Protein AF-A0A8X6S8B1-F1 (afdb_monomer_lite)

Radius of gyration: 22.07 Å; chains: 1; bounding box: 40×34×63 Å

pLDDT: mean 81.55, std 12.55, range [39.06, 93.69]

Structure (mmCIF, N/CA/C/O backbone):
data_AF-A0A8X6S8B1-F1
#
_entry.id   AF-A0A8X6S8B1-F1
#
loop_
_atom_site.group_PDB
_atom_site.id
_atom_site.type_symbol
_atom_site.label_atom_id
_atom_site.label_alt_id
_atom_site.label_comp_id
_atom_site.label_asym_id
_atom_site.label_entity_id
_atom_site.label_seq_id
_atom_site.pdbx_PDB_ins_code
_atom_site.Cartn_x
_atom_site.Cartn_y
_atom_site.Cartn_z
_atom_site.occupancy
_atom_site.B_iso_or_equiv
_atom_site.auth_seq_id
_atom_site.auth_comp_id
_atom_site.auth_asym_id
_atom_site.auth_atom_id
_atom_site.pdbx_PDB_model_num
ATOM 1 N N . MET A 1 1 ? 9.067 -12.374 22.451 1.00 44.38 1 MET A N 1
ATOM 2 C CA . MET A 1 1 ? 8.205 -11.312 22.999 1.00 44.38 1 MET A CA 1
ATOM 3 C C . MET A 1 1 ? 6.957 -11.983 23.537 1.00 44.38 1 MET A C 1
ATOM 5 O O . MET A 1 1 ? 6.448 -12.839 22.816 1.00 44.38 1 MET A O 1
ATOM 9 N N . PRO A 1 2 ? 6.521 -11.718 24.779 1.00 42.47 2 PRO A N 1
ATOM 10 C CA . PRO A 1 2 ? 5.206 -12.170 25.216 1.00 42.47 2 PRO A CA 1
ATOM 11 C C . PRO A 1 2 ? 4.172 -11.525 24.290 1.00 42.47 2 PRO A C 1
ATOM 13 O O . PRO A 1 2 ? 4.312 -10.356 23.935 1.00 42.47 2 PRO A O 1
ATOM 16 N N . ALA A 1 3 ? 3.204 -12.306 23.821 1.00 54.22 3 ALA A N 1
ATOM 17 C CA . ALA A 1 3 ? 2.052 -11.763 23.122 1.00 54.22 3 ALA A CA 1
ATOM 18 C C . ALA A 1 3 ? 1.154 -11.145 24.193 1.00 54.22 3 ALA A C 1
ATOM 20 O O . ALA A 1 3 ? 0.394 -11.854 24.848 1.00 54.22 3 ALA A O 1
ATOM 21 N N . ASP A 1 4 ? 1.327 -9.852 24.449 1.00 63.19 4 ASP A N 1
ATOM 22 C CA . ASP A 1 4 ? 0.362 -9.115 25.250 1.00 63.19 4 ASP A CA 1
ATOM 23 C C . ASP A 1 4 ? -0.921 -9.030 24.413 1.00 63.19 4 ASP A C 1
ATOM 25 O O . ASP A 1 4 ? -0.974 -8.371 23.374 1.00 63.19 4 ASP A O 1
ATOM 29 N N . ASP A 1 5 ? -1.940 -9.789 24.817 1.00 70.38 5 ASP A N 1
ATOM 30 C CA . ASP A 1 5 ? -3.256 -9.760 24.188 1.00 70.38 5 ASP A CA 1
ATOM 31 C C . ASP A 1 5 ? -3.928 -8.423 24.526 1.00 70.38 5 ASP A C 1
ATOM 33 O O . ASP A 1 5 ? -4.534 -8.240 25.585 1.00 70.38 5 ASP A O 1
ATOM 37 N N . TYR A 1 6 ? -3.808 -7.455 23.620 1.00 68.38 6 TYR A N 1
ATOM 38 C CA . TYR A 1 6 ? -4.514 -6.183 23.725 1.00 68.38 6 TYR A CA 1
ATOM 39 C C . TYR A 1 6 ? -5.949 -6.329 23.209 1.00 68.38 6 TYR A C 1
ATOM 41 O O . TYR A 1 6 ? -6.182 -6.719 22.066 1.00 68.38 6 TYR A O 1
ATOM 49 N N . ALA A 1 7 ? -6.925 -5.949 24.036 1.00 77.75 7 ALA A N 1
ATOM 50 C CA . ALA A 1 7 ? -8.326 -5.842 23.643 1.00 77.75 7 ALA A CA 1
ATOM 51 C C . ALA A 1 7 ? -8.756 -4.370 23.617 1.00 77.75 7 ALA A C 1
ATOM 53 O O . ALA A 1 7 ? -8.661 -3.668 24.625 1.00 77.75 7 ALA A O 1
ATOM 54 N N . VAL A 1 8 ? -9.270 -3.906 22.475 1.00 77.69 8 VAL A N 1
ATOM 55 C CA . VAL A 1 8 ? -9.903 -2.584 22.367 1.00 77.69 8 VAL A CA 1
ATOM 56 C C . VAL A 1 8 ? -11.409 -2.742 22.540 1.00 77.69 8 VAL A C 1
ATOM 58 O O . VAL A 1 8 ? -12.048 -3.495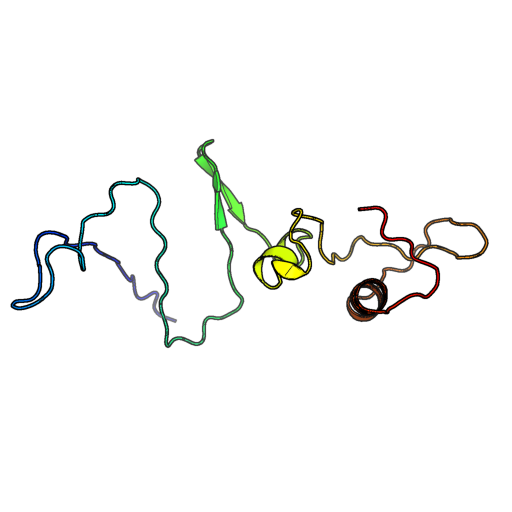 21.810 1.00 77.69 8 VAL A O 1
ATOM 61 N N . VAL A 1 9 ? -11.985 -2.019 23.503 1.00 83.31 9 VAL A N 1
ATOM 62 C CA . VAL A 1 9 ? -13.421 -2.055 23.812 1.00 83.31 9 VAL A CA 1
ATOM 63 C C . VAL A 1 9 ? -14.004 -0.650 23.689 1.00 83.31 9 VAL A C 1
ATOM 65 O O . VAL A 1 9 ? -13.519 0.284 24.325 1.00 83.31 9 VAL A O 1
ATOM 68 N N . ILE A 1 10 ? -15.072 -0.500 22.903 1.00 83.00 10 ILE A N 1
ATOM 69 C CA . ILE A 1 10 ? -15.814 0.761 22.776 1.00 83.00 10 ILE A CA 1
ATOM 70 C C . ILE A 1 10 ? -16.952 0.765 23.806 1.00 83.00 10 ILE A C 1
ATOM 72 O O . ILE A 1 10 ? -17.897 -0.010 23.690 1.00 83.00 10 ILE A O 1
ATOM 76 N N . GLN A 1 11 ? -16.869 1.642 24.811 1.00 84.19 11 GLN A N 1
ATOM 77 C CA . GLN A 1 11 ? -17.905 1.835 25.838 1.00 84.19 11 GLN A CA 1
ATOM 78 C C . GLN A 1 11 ? -18.607 3.179 25.624 1.00 84.19 11 GLN A C 1
ATOM 80 O O . GLN A 1 11 ? -18.184 4.207 26.147 1.00 84.19 11 GLN A O 1
ATOM 85 N N . ALA A 1 12 ? -19.665 3.179 24.811 1.00 79.31 12 ALA A N 1
ATOM 86 C CA . ALA A 1 12 ? -20.406 4.396 24.461 1.00 79.31 12 ALA A CA 1
ATOM 87 C C . ALA A 1 12 ? -21.266 4.954 25.612 1.00 79.31 12 ALA A C 1
ATOM 89 O O . ALA A 1 12 ? -21.634 6.127 25.610 1.00 79.31 12 ALA A O 1
ATOM 90 N N . ASP A 1 13 ? -21.580 4.117 26.598 1.00 80.56 13 ASP A N 1
ATOM 91 C CA . ASP A 1 13 ? -22.342 4.444 27.803 1.00 80.56 13 ASP A CA 1
ATOM 92 C C . ASP A 1 13 ? -21.491 5.135 28.882 1.00 80.56 13 ASP A C 1
ATOM 94 O O . ASP A 1 13 ? -22.014 5.892 29.702 1.00 80.56 13 ASP A O 1
ATOM 98 N N . LYS A 1 14 ? -20.166 4.948 28.863 1.00 81.81 14 LYS A N 1
ATOM 99 C CA . LYS A 1 14 ? -19.242 5.552 29.834 1.00 81.81 14 LYS A CA 1
ATOM 100 C C . LYS A 1 14 ? -18.711 6.907 29.383 1.00 81.81 14 LYS A C 1
ATOM 102 O O . LYS A 1 14 ? -17.510 7.102 29.195 1.00 81.81 14 LYS A O 1
ATOM 107 N N . ARG A 1 15 ? -19.614 7.878 29.247 1.00 79.19 15 ARG A N 1
ATOM 108 C CA . ARG A 1 15 ? -19.228 9.264 28.957 1.00 79.19 15 ARG A CA 1
ATOM 109 C C . ARG A 1 15 ? -18.518 9.922 30.145 1.00 79.19 15 ARG A C 1
ATOM 111 O O . ARG A 1 15 ? -19.078 9.932 31.241 1.00 79.19 15 ARG A O 1
ATOM 118 N N . PRO A 1 16 ? -17.340 10.541 29.945 1.00 84.88 16 PRO A N 1
ATOM 119 C CA . PRO A 1 16 ? -16.711 11.344 30.984 1.00 84.88 16 PRO A CA 1
ATOM 120 C C . PRO A 1 16 ? -17.576 12.559 31.348 1.00 84.88 16 PRO A C 1
ATOM 122 O O . PRO A 1 16 ? -18.163 13.207 30.477 1.00 84.88 16 PRO A O 1
ATOM 125 N N . VAL A 1 17 ? -17.631 12.882 32.640 1.00 85.88 17 VAL A N 1
ATOM 126 C CA . VAL A 1 17 ? -18.403 14.020 33.158 1.00 85.88 17 VAL A CA 1
ATOM 127 C C . VAL A 1 17 ? -17.887 15.326 32.546 1.00 85.88 17 VAL A C 1
ATOM 129 O O . VAL A 1 17 ? -16.683 15.569 32.512 1.00 85.88 17 VAL A O 1
ATOM 132 N N . GLY A 1 18 ? -18.804 16.168 32.065 1.00 86.12 18 GLY A N 1
ATOM 133 C CA . GLY A 1 18 ? -18.485 17.484 31.499 1.00 86.12 18 GLY A CA 1
ATOM 134 C C . GLY A 1 18 ? -18.107 17.491 30.014 1.00 86.12 18 GLY A C 1
ATOM 135 O O . GLY A 1 18 ? -17.798 18.557 29.489 1.00 86.12 18 GLY A O 1
ATOM 136 N N . GLN A 1 19 ? -18.145 16.349 29.320 1.00 83.62 19 GLN A N 1
ATOM 137 C CA . GLN A 1 19 ? -17.902 16.304 27.874 1.00 83.62 19 GLN A CA 1
ATOM 138 C C . GLN A 1 19 ? -19.177 16.442 27.038 1.00 83.62 19 GLN A C 1
ATOM 140 O O . GLN A 1 19 ? -20.281 16.116 27.476 1.00 83.62 19 GLN A O 1
ATOM 145 N N . HIS A 1 20 ? -19.010 16.932 25.806 1.00 82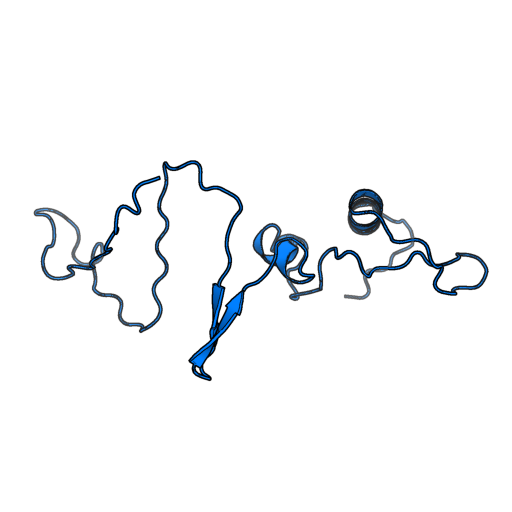.50 20 HIS A N 1
ATOM 146 C CA . HIS A 1 20 ? -20.115 17.198 24.891 1.00 82.50 20 HIS A CA 1
ATOM 147 C C . HIS A 1 20 ? -20.824 15.903 24.468 1.00 82.50 20 HIS A C 1
ATOM 149 O O . HIS A 1 20 ? -20.192 14.883 24.179 1.00 82.50 20 HIS A O 1
ATOM 155 N N . GLU A 1 21 ? -22.146 15.974 24.294 1.00 77.25 21 GLU A N 1
ATOM 156 C CA . GLU A 1 21 ? -23.029 14.867 23.890 1.00 77.25 21 GLU A CA 1
ATOM 157 C C . GLU A 1 21 ? -22.725 14.230 22.513 1.00 77.25 21 GLU 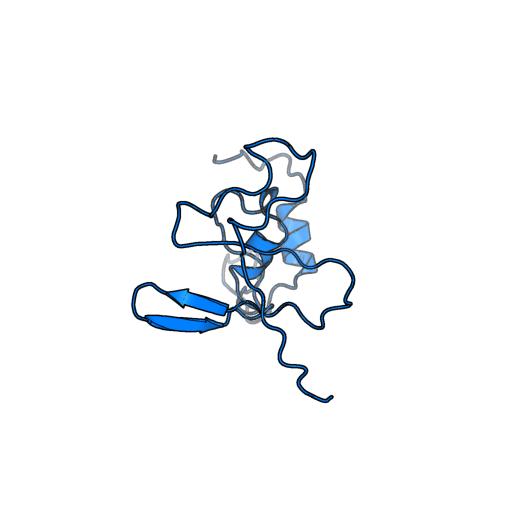A C 1
ATOM 159 O O . GLU A 1 21 ? -23.429 13.323 22.075 1.00 77.25 21 GLU A O 1
ATOM 164 N N . ARG A 1 22 ? -21.680 14.678 21.812 1.00 78.88 22 ARG A N 1
ATOM 165 C CA . ARG A 1 22 ? -21.301 14.199 20.470 1.00 78.88 22 ARG A CA 1
ATOM 166 C C . ARG A 1 22 ? -19.870 13.671 20.388 1.00 78.88 22 ARG A C 1
ATOM 168 O O . ARG A 1 22 ? -19.434 13.292 19.310 1.00 78.88 22 ARG A O 1
ATOM 175 N N . GLN A 1 23 ? -19.146 13.642 21.506 1.00 75.19 23 GLN A N 1
ATOM 176 C CA . GLN A 1 23 ? -17.706 13.370 21.514 1.00 75.19 23 GLN A CA 1
ATOM 177 C C . GLN A 1 23 ? -17.354 11.887 21.744 1.00 75.19 23 GLN A C 1
ATOM 179 O O . GLN A 1 23 ? -16.244 11.471 21.444 1.00 75.19 23 GLN A O 1
ATOM 184 N N . PHE A 1 24 ? -18.315 11.070 22.195 1.00 81.31 24 PHE A N 1
ATOM 185 C CA . PHE A 1 24 ? -18.152 9.619 22.418 1.00 81.31 24 PHE A CA 1
ATOM 186 C C . PHE A 1 24 ? -19.422 8.858 22.043 1.00 81.31 24 PHE A C 1
ATOM 188 O O . PHE A 1 24 ? -20.042 8.205 22.875 1.00 81.31 24 PHE A O 1
ATOM 195 N N . ASN A 1 25 ? -19.924 9.070 20.830 1.00 81.06 25 ASN A N 1
ATOM 196 C CA . ASN A 1 25 ? -21.065 8.292 20.354 1.00 81.06 25 ASN A CA 1
ATOM 197 C C . ASN A 1 25 ? -20.619 6.865 20.025 1.00 81.06 25 ASN A C 1
ATOM 199 O O . ASN A 1 25 ? -19.488 6.653 19.586 1.00 81.06 25 ASN A O 1
ATOM 203 N N . ALA A 1 26 ? -21.525 5.902 20.199 1.00 83.81 26 ALA A N 1
ATOM 204 C CA . ALA A 1 26 ? -21.336 4.585 19.615 1.00 83.81 26 ALA A CA 1
ATOM 205 C C . ALA A 1 26 ? -21.176 4.727 18.090 1.00 83.81 26 ALA A C 1
ATOM 207 O O . ALA A 1 26 ? -21.879 5.547 17.486 1.00 83.81 26 ALA A O 1
ATOM 208 N N . PRO A 1 27 ? -20.282 3.950 17.460 1.00 83.94 27 PRO A N 1
ATOM 209 C CA . PRO A 1 27 ? -20.267 3.847 16.012 1.00 83.94 27 PRO A CA 1
ATOM 210 C C . PRO A 1 27 ? -21.639 3.356 15.538 1.00 83.94 27 PRO A C 1
ATOM 212 O O . PRO A 1 27 ? -22.199 2.410 16.087 1.00 83.94 27 PRO A O 1
ATOM 215 N N . THR A 1 28 ? -22.198 4.025 14.534 1.00 86.19 28 THR A N 1
ATOM 216 C CA . THR A 1 28 ? -23.468 3.630 13.900 1.00 86.19 28 THR A CA 1
ATOM 217 C C . THR A 1 28 ? -23.252 2.747 12.673 1.00 86.19 28 THR A C 1
ATOM 219 O O . THR A 1 28 ? -24.209 2.420 11.979 1.00 86.19 28 THR A O 1
ATOM 222 N N . ILE A 1 29 ? -21.993 2.433 12.369 1.00 85.06 29 ILE A N 1
ATOM 223 C CA . ILE A 1 29 ? -21.560 1.610 11.244 1.00 85.06 29 ILE A CA 1
ATOM 224 C C . ILE A 1 29 ? -20.796 0.399 11.772 1.00 85.06 29 ILE A C 1
ATOM 226 O O . ILE A 1 29 ? -20.164 0.473 12.827 1.00 85.06 29 ILE A O 1
ATOM 230 N N . ASP A 1 30 ? -20.826 -0.686 11.007 1.00 82.44 30 ASP A N 1
ATOM 231 C CA . ASP A 1 30 ? -20.181 -1.949 11.383 1.00 82.44 30 ASP A CA 1
ATOM 232 C C . ASP A 1 30 ? -18.648 -1.906 11.227 1.00 82.44 30 ASP A C 1
ATOM 234 O O . ASP A 1 30 ? -17.937 -2.739 11.784 1.00 82.44 30 ASP A O 1
ATOM 238 N N . GLU A 1 31 ? -18.123 -0.927 10.484 1.00 79.00 31 GLU A N 1
ATOM 239 C CA . GLU A 1 31 ? -16.693 -0.764 10.215 1.00 79.00 31 GLU A CA 1
ATOM 240 C C . GLU A 1 31 ? -16.112 0.399 11.031 1.00 79.00 31 GLU A C 1
ATOM 242 O O . GLU A 1 31 ? -16.510 1.552 10.876 1.00 79.00 31 GLU A O 1
ATOM 247 N N . VAL A 1 32 ? -15.132 0.116 11.889 1.00 80.81 32 VAL A N 1
ATOM 248 C CA . VAL A 1 32 ? -14.453 1.118 12.724 1.00 80.81 32 VAL A CA 1
ATOM 249 C C . VAL A 1 32 ? -12.944 1.079 12.503 1.00 80.81 32 VAL A C 1
ATOM 251 O O . VAL A 1 32 ? -12.361 0.010 12.344 1.00 80.81 32 VAL A O 1
ATOM 254 N N . ALA A 1 33 ? -12.297 2.247 12.508 1.00 79.25 33 ALA A N 1
ATOM 255 C CA . ALA A 1 33 ? -10.844 2.378 12.414 1.00 79.25 33 ALA A CA 1
ATOM 256 C C . ALA A 1 33 ? -10.279 2.953 13.719 1.00 79.25 33 ALA A C 1
ATOM 258 O O . ALA A 1 33 ? -10.802 3.935 14.246 1.00 79.25 33 ALA A O 1
ATOM 259 N N . ILE A 1 34 ? -9.204 2.352 14.232 1.00 77.38 34 ILE A N 1
ATOM 260 C CA . ILE A 1 34 ? -8.523 2.778 15.461 1.00 77.38 34 ILE A CA 1
ATOM 261 C C . ILE A 1 34 ? -7.088 3.171 15.104 1.00 77.38 34 ILE A C 1
ATOM 263 O O . ILE A 1 34 ? -6.396 2.434 14.404 1.00 77.38 34 ILE A O 1
ATOM 267 N N . VAL A 1 35 ? -6.639 4.330 15.592 1.00 78.06 35 VAL A N 1
ATOM 268 C CA . VAL A 1 35 ? -5.252 4.794 15.453 1.00 78.06 35 VAL A CA 1
ATOM 269 C C . VAL A 1 35 ? -4.594 4.757 16.828 1.00 78.06 35 VAL A C 1
ATOM 271 O O . VAL A 1 35 ? -5.005 5.485 17.728 1.00 78.06 35 VAL A O 1
ATOM 274 N N . ILE A 1 36 ? -3.575 3.911 16.984 1.00 74.69 36 ILE A N 1
ATOM 275 C CA . ILE A 1 36 ? -2.757 3.816 18.199 1.00 74.69 36 ILE A CA 1
ATOM 276 C C . ILE A 1 36 ? -1.450 4.565 17.932 1.00 74.69 36 ILE A C 1
ATOM 278 O O . ILE A 1 36 ? -0.745 4.267 16.969 1.00 74.69 36 ILE A O 1
ATOM 282 N N . VAL A 1 37 ? -1.143 5.568 18.755 1.00 71.56 37 VAL A N 1
ATOM 283 C CA . VAL A 1 37 ? 0.053 6.414 18.622 1.00 71.56 37 VAL A CA 1
ATOM 284 C C . VAL A 1 37 ? 0.990 6.111 19.789 1.00 71.56 37 VAL A C 1
ATOM 286 O O . VAL A 1 37 ? 0.548 6.173 20.932 1.00 71.56 37 VAL A O 1
ATOM 289 N N . GLY A 1 38 ? 2.269 5.829 19.522 1.00 63.12 38 GLY A N 1
ATOM 290 C CA . GLY A 1 38 ? 3.297 5.720 20.570 1.00 63.12 38 GLY A CA 1
ATOM 291 C C . GLY A 1 38 ? 4.144 4.448 20.568 1.00 63.12 38 GLY A C 1
ATOM 292 O O . GLY A 1 38 ? 5.120 4.400 21.307 1.00 63.12 38 GLY A O 1
ATOM 293 N N . GLU A 1 39 ? 3.836 3.460 19.728 1.00 64.44 39 GLU A N 1
ATOM 294 C CA . GLU A 1 39 ? 4.670 2.264 19.569 1.00 64.44 39 GLU A CA 1
ATOM 295 C C . GLU A 1 39 ? 5.410 2.285 18.229 1.00 64.44 39 GLU A C 1
ATOM 297 O O . GLU A 1 39 ? 4.844 2.625 17.184 1.00 64.44 39 GLU A O 1
ATOM 302 N N . GLU A 1 40 ? 6.697 1.934 18.260 1.00 59.19 40 GLU A N 1
ATOM 303 C CA . GLU A 1 40 ? 7.503 1.701 17.064 1.00 59.19 40 GLU A CA 1
ATOM 304 C C . GLU A 1 40 ? 7.067 0.361 16.470 1.00 59.19 40 GLU A C 1
ATOM 306 O O . GLU A 1 40 ? 7.666 -0.687 16.702 1.00 59.19 40 GLU A O 1
ATOM 311 N N . PHE A 1 41 ? 5.936 0.375 15.764 1.00 60.19 41 PHE A N 1
ATOM 312 C CA . PHE A 1 41 ? 5.485 -0.813 15.067 1.00 60.19 41 PHE A CA 1
ATOM 313 C C . PHE A 1 41 ? 6.560 -1.215 14.052 1.00 60.19 41 PHE A C 1
ATOM 315 O O . PHE A 1 41 ? 6.989 -0.418 13.210 1.00 60.19 41 PHE A O 1
ATOM 322 N N . GLU A 1 42 ? 6.964 -2.482 14.134 1.00 66.12 42 GLU A N 1
ATOM 323 C CA . GLU A 1 42 ? 7.639 -3.229 13.078 1.00 66.12 42 GLU A CA 1
ATOM 324 C C . GLU A 1 42 ? 6.944 -3.025 11.714 1.00 66.12 42 GLU A C 1
ATOM 326 O O . GLU A 1 42 ? 5.914 -2.363 11.575 1.00 66.12 42 GLU A O 1
ATOM 331 N N . SER A 1 43 ? 7.507 -3.604 10.654 1.00 70.31 43 SER A N 1
ATOM 332 C CA . SER A 1 43 ? 6.978 -3.493 9.293 1.00 70.31 43 SER A CA 1
ATOM 333 C C . SER A 1 43 ? 5.436 -3.502 9.218 1.00 70.31 43 SER A C 1
ATOM 335 O O . SER A 1 43 ? 4.837 -4.514 9.562 1.00 70.31 43 SER A O 1
ATOM 337 N N . ARG A 1 44 ? 4.814 -2.404 8.739 1.00 75.62 44 ARG A N 1
ATOM 338 C CA . ARG A 1 44 ? 3.347 -2.289 8.589 1.00 75.62 44 ARG A CA 1
ATOM 339 C C . ARG A 1 44 ? 2.768 -3.559 7.962 1.00 75.62 44 ARG A C 1
ATOM 341 O O . ARG A 1 44 ? 3.098 -3.885 6.818 1.00 75.62 44 ARG A O 1
ATOM 348 N N . ASP A 1 45 ? 1.924 -4.242 8.723 1.00 80.81 45 ASP A N 1
ATOM 349 C CA . ASP A 1 45 ? 1.172 -5.404 8.279 1.00 80.81 45 ASP A CA 1
ATOM 350 C C . ASP A 1 45 ? -0.220 -4.965 7.830 1.00 80.81 45 ASP A C 1
ATOM 352 O O . ASP A 1 45 ? -0.878 -4.176 8.505 1.00 80.81 45 ASP A O 1
ATOM 356 N N . ILE A 1 46 ? -0.645 -5.423 6.657 1.00 85.69 46 ILE A N 1
ATOM 357 C CA . ILE A 1 46 ? -1.908 -5.010 6.048 1.00 85.69 46 ILE A CA 1
ATOM 358 C C . ILE A 1 46 ? -2.689 -6.268 5.728 1.00 85.69 46 ILE A C 1
ATOM 360 O O . ILE A 1 46 ? -2.300 -7.047 4.855 1.00 85.69 46 ILE A O 1
ATOM 364 N N . ILE A 1 47 ? -3.798 -6.449 6.433 1.00 87.69 47 ILE A N 1
ATOM 365 C CA . ILE A 1 47 ? -4.675 -7.604 6.302 1.00 87.69 47 ILE A CA 1
ATOM 366 C C . ILE A 1 47 ? -6.060 -7.100 5.901 1.00 87.69 47 ILE A C 1
ATOM 368 O O . ILE A 1 47 ? -6.668 -6.284 6.587 1.00 87.69 47 ILE A O 1
ATOM 372 N N . LEU A 1 48 ? -6.543 -7.572 4.758 1.00 87.75 48 LEU A N 1
ATOM 373 C CA . LEU A 1 48 ? -7.858 -7.270 4.220 1.00 87.75 48 LEU A CA 1
ATOM 374 C C . LEU A 1 48 ? -8.797 -8.422 4.557 1.00 87.75 48 LEU A C 1
ATOM 376 O O . LEU A 1 48 ? -8.574 -9.550 4.118 1.00 87.75 48 LEU A O 1
ATOM 380 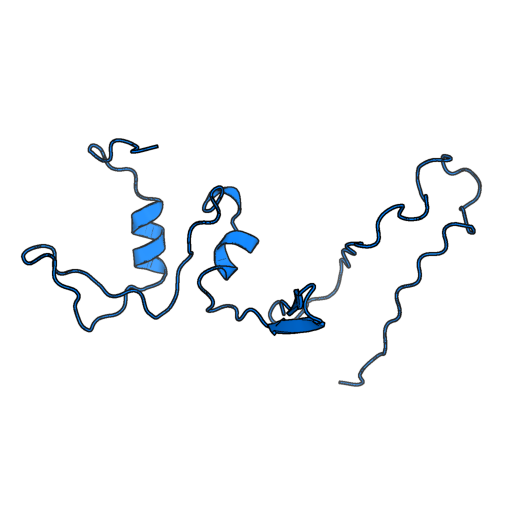N N . HIS A 1 49 ? -9.862 -8.118 5.286 1.00 88.25 49 HIS A N 1
ATOM 381 C CA . HIS A 1 49 ? -10.981 -9.029 5.483 1.00 88.25 49 HIS A CA 1
ATOM 382 C C . HIS A 1 49 ? -12.022 -8.739 4.408 1.00 88.25 49 HIS A C 1
ATOM 384 O O . HIS A 1 49 ? -12.656 -7.683 4.400 1.00 88.25 49 HIS A O 1
ATOM 390 N N . ARG A 1 50 ? -12.161 -9.648 3.446 1.00 87.06 50 ARG A N 1
ATOM 391 C CA . ARG A 1 50 ? -13.131 -9.495 2.362 1.00 87.06 50 ARG A CA 1
ATOM 392 C C . ARG A 1 50 ? -14.520 -9.898 2.839 1.00 87.06 50 ARG A C 1
ATOM 394 O O . ARG A 1 50 ? -14.670 -10.767 3.689 1.00 87.06 50 ARG A O 1
ATOM 401 N N . ARG A 1 51 ? -15.552 -9.345 2.196 1.00 87.56 51 ARG A N 1
ATOM 402 C CA . ARG A 1 51 ? -16.959 -9.722 2.439 1.00 87.56 51 ARG A CA 1
ATOM 403 C C . ARG A 1 51 ? -17.251 -11.201 2.168 1.00 87.56 51 ARG A C 1
ATOM 405 O O . ARG A 1 51 ? -18.215 -11.727 2.703 1.00 87.56 51 ARG A O 1
ATOM 412 N N . SER A 1 52 ? -16.422 -11.868 1.362 1.00 91.12 52 SER A N 1
ATOM 413 C CA . SER A 1 52 ? -16.483 -13.319 1.151 1.00 91.12 52 SER A CA 1
ATOM 414 C C . SER A 1 52 ? -16.051 -14.136 2.374 1.00 91.12 52 SER A C 1
ATOM 416 O O . SER A 1 52 ? -16.217 -15.350 2.367 1.00 91.12 52 SER A O 1
ATOM 418 N N . GLY A 1 53 ? -15.493 -13.496 3.408 1.00 88.44 53 GLY A N 1
ATOM 419 C CA . GLY A 1 53 ? -14.864 -14.152 4.554 1.00 88.44 53 GLY A CA 1
ATOM 420 C C . GLY A 1 53 ? -13.370 -14.422 4.357 1.00 88.44 53 GLY A C 1
ATOM 421 O O . GLY A 1 53 ? -12.690 -14.798 5.309 1.00 88.44 53 GLY A O 1
ATOM 422 N N . ASP A 1 54 ? -12.835 -14.190 3.153 1.00 92.75 54 ASP A N 1
ATOM 423 C CA . ASP A 1 54 ? -11.423 -14.425 2.862 1.00 92.75 54 ASP A CA 1
ATOM 424 C C . ASP A 1 54 ? -10.528 -13.355 3.482 1.00 92.75 54 ASP A C 1
ATOM 426 O O . ASP A 1 54 ? -10.804 -12.154 3.408 1.00 92.75 54 ASP A O 1
ATOM 430 N N . ILE A 1 55 ? -9.386 -13.801 3.997 1.00 91.62 55 ILE A N 1
ATOM 431 C CA . ILE A 1 55 ? -8.333 -12.932 4.506 1.00 91.62 55 ILE A CA 1
ATOM 432 C C . ILE A 1 55 ? -7.238 -12.817 3.446 1.00 91.62 55 ILE A C 1
ATOM 434 O O . ILE A 1 55 ? -6.696 -13.819 2.979 1.00 91.62 55 ILE A O 1
ATOM 438 N N . GLN A 1 56 ? -6.882 -11.590 3.072 1.00 90.25 56 GLN A N 1
ATOM 439 C CA . GLN A 1 56 ? -5.765 -11.316 2.173 1.00 90.25 56 GLN A CA 1
ATOM 440 C C . GLN A 1 56 ? -4.740 -10.423 2.859 1.00 90.25 56 GLN A C 1
ATOM 442 O O . GLN A 1 56 ? -5.033 -9.289 3.218 1.00 90.25 56 GLN A O 1
ATOM 447 N N . ARG A 1 57 ? -3.495 -10.887 2.939 1.00 89.44 57 ARG A N 1
ATOM 448 C CA . ARG A 1 57 ? -2.373 -10.053 3.371 1.00 89.44 57 ARG A CA 1
ATOM 449 C C . ARG A 1 57 ? -1.767 -9.305 2.182 1.00 89.44 57 ARG A C 1
ATOM 451 O O . ARG A 1 57 ? -1.462 -9.912 1.155 1.00 89.44 57 ARG A O 1
ATOM 458 N N . VAL A 1 58 ? -1.567 -7.998 2.321 1.00 89.19 58 VAL A N 1
ATOM 459 C CA . VAL A 1 58 ? -0.905 -7.150 1.321 1.00 89.19 58 VAL A CA 1
ATOM 460 C C . VAL A 1 58 ? 0.551 -6.965 1.734 1.00 89.19 58 VAL A C 1
ATOM 462 O O . VAL A 1 58 ? 0.854 -6.354 2.756 1.00 89.19 58 VAL A O 1
ATOM 465 N N . SER A 1 59 ? 1.475 -7.509 0.940 1.00 88.75 59 SER A N 1
ATOM 466 C CA . SER A 1 59 ? 2.906 -7.322 1.180 1.00 88.75 59 SER A CA 1
ATOM 467 C C . SER A 1 59 ? 3.341 -5.894 0.841 1.00 88.75 59 SER A C 1
ATOM 469 O O . SER A 1 59 ? 2.787 -5.251 -0.048 1.00 88.75 59 SER A O 1
ATOM 471 N N . LYS A 1 60 ? 4.431 -5.428 1.460 1.00 85.81 60 LYS A N 1
ATOM 472 C CA . LYS A 1 60 ? 5.093 -4.155 1.106 1.00 85.81 60 LYS A CA 1
ATOM 473 C C . LYS A 1 60 ? 5.547 -4.062 -0.352 1.00 85.81 60 LYS A C 1
ATOM 475 O O . LYS A 1 60 ? 5.826 -2.988 -0.859 1.00 85.81 60 LYS A O 1
ATOM 480 N N . THR A 1 61 ? 5.680 -5.210 -1.003 1.00 88.75 61 THR A N 1
ATOM 481 C CA . THR A 1 61 ? 6.133 -5.360 -2.389 1.00 88.75 61 THR A CA 1
ATOM 482 C C . THR A 1 61 ? 4.965 -5.439 -3.372 1.00 88.75 61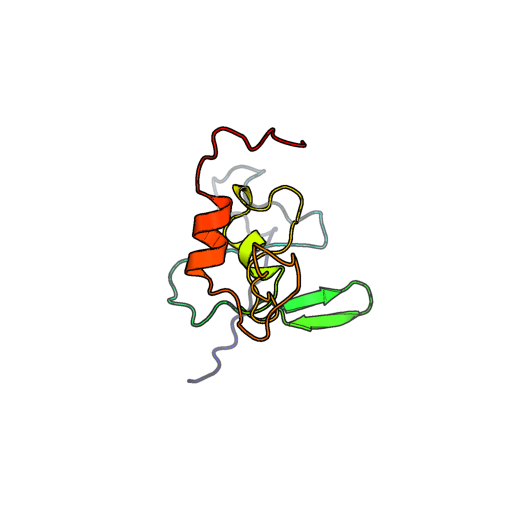 THR A C 1
ATOM 484 O O . THR A 1 61 ? 5.179 -5.604 -4.576 1.00 88.75 61 THR A O 1
ATOM 487 N N . HIS A 1 62 ? 3.733 -5.376 -2.859 1.00 91.19 62 HIS A N 1
ATOM 488 C CA . HIS A 1 62 ? 2.516 -5.412 -3.644 1.00 91.19 62 HIS A CA 1
ATOM 489 C C . HIS A 1 62 ? 2.331 -4.091 -4.390 1.00 91.19 62 HIS A C 1
ATOM 491 O O . HIS A 1 62 ? 2.503 -3.016 -3.824 1.00 91.19 62 HIS A O 1
ATOM 497 N N . ARG A 1 63 ? 1.898 -4.170 -5.649 1.00 92.12 63 ARG A N 1
ATOM 498 C CA . ARG A 1 63 ? 1.690 -3.004 -6.521 1.00 92.12 63 ARG A CA 1
ATOM 499 C C . ARG A 1 63 ? 0.731 -1.959 -5.933 1.00 92.12 63 ARG A C 1
ATOM 501 O O . ARG A 1 63 ? 0.944 -0.773 -6.104 1.00 92.12 63 ARG A O 1
ATOM 508 N N . SER A 1 64 ? -0.270 -2.371 -5.160 1.00 90.38 64 SER A N 1
ATOM 509 C CA . SER A 1 64 ? -1.208 -1.444 -4.498 1.00 90.38 64 SER A CA 1
ATOM 510 C C . SER A 1 64 ? -0.694 -0.840 -3.182 1.00 90.38 64 SER A C 1
ATOM 512 O O . SER A 1 64 ? -1.386 -0.017 -2.592 1.00 90.38 64 SER A O 1
ATOM 514 N N . TYR A 1 65 ? 0.479 -1.252 -2.685 1.00 90.19 65 TYR A N 1
ATOM 515 C CA . TYR A 1 65 ? 0.971 -0.824 -1.371 1.00 90.19 65 TYR A CA 1
ATOM 516 C C . TYR A 1 65 ? 1.311 0.673 -1.344 1.00 90.19 65 TYR A C 1
ATOM 518 O O . TYR A 1 65 ? 0.950 1.377 -0.403 1.00 90.19 65 TYR A O 1
ATOM 526 N N . ASP A 1 66 ? 1.948 1.180 -2.401 1.00 89.50 66 ASP A N 1
ATOM 527 C CA . ASP A 1 66 ? 2.412 2.571 -2.456 1.00 89.50 66 ASP A CA 1
ATOM 528 C C . ASP A 1 66 ? 1.262 3.586 -2.429 1.00 89.50 66 ASP A C 1
ATOM 530 O O . ASP A 1 66 ? 1.404 4.662 -1.844 1.00 89.50 66 ASP A O 1
ATOM 534 N N . GLY A 1 67 ? 0.099 3.232 -2.986 1.00 88.75 67 GLY A N 1
ATOM 535 C CA . GLY A 1 67 ? -1.097 4.077 -2.949 1.00 88.75 67 GLY A CA 1
ATOM 536 C C . GLY A 1 67 ? -1.603 4.350 -1.531 1.00 88.75 67 GLY A C 1
ATOM 537 O O . GLY A 1 67 ? -2.149 5.419 -1.271 1.00 88.75 67 GLY A O 1
ATOM 538 N N . LEU A 1 68 ? -1.346 3.436 -0.590 1.00 84.75 68 LEU A N 1
ATOM 539 C CA . LEU A 1 68 ? -1.729 3.594 0.816 1.00 84.75 68 LEU A CA 1
ATOM 540 C C . LEU A 1 68 ? -0.845 4.607 1.552 1.00 84.75 68 LEU A C 1
ATOM 542 O O . LEU A 1 68 ? -1.280 5.205 2.533 1.00 84.75 68 LEU A O 1
ATOM 546 N N . GLN A 1 69 ? 0.400 4.787 1.101 1.00 83.06 69 GLN A N 1
ATOM 547 C CA . GLN A 1 69 ? 1.342 5.742 1.688 1.00 83.06 69 GLN A CA 1
ATOM 548 C C . GLN A 1 69 ? 1.338 7.088 0.952 1.00 83.06 69 GLN A C 1
ATOM 550 O O . GLN A 1 69 ? 1.564 8.125 1.575 1.00 83.06 69 GLN A O 1
ATOM 555 N N . TYR A 1 70 ? 1.048 7.086 -0.352 1.00 86.56 70 TYR A N 1
ATOM 556 C CA . TYR A 1 70 ? 1.061 8.279 -1.198 1.00 86.56 70 TYR A CA 1
ATOM 557 C C . TYR A 1 70 ? -0.258 8.476 -1.967 1.00 86.56 70 TYR A C 1
ATOM 559 O O . TYR A 1 70 ? -0.235 8.488 -3.200 1.00 86.56 70 TYR A O 1
ATOM 567 N N . PRO A 1 71 ? -1.403 8.703 -1.290 1.00 86.06 71 PRO A N 1
ATOM 568 C CA . PRO A 1 71 ? -2.706 8.796 -1.957 1.00 86.06 71 PRO A CA 1
ATOM 569 C C . PRO A 1 71 ? -2.753 9.823 -3.095 1.00 86.06 71 PRO A C 1
ATOM 571 O O . PRO A 1 71 ? -3.375 9.581 -4.120 1.00 86.06 71 PRO A O 1
ATOM 574 N N . ILE A 1 72 ? -2.038 10.947 -2.962 1.00 88.19 72 ILE A N 1
ATOM 575 C CA . ILE A 1 72 ? -1.989 12.003 -3.989 1.00 88.19 72 ILE A CA 1
ATOM 576 C C . ILE A 1 72 ? -1.286 11.518 -5.268 1.00 88.19 72 ILE A C 1
ATOM 578 O O . ILE A 1 72 ? -1.709 11.859 -6.370 1.00 88.19 72 ILE A O 1
ATOM 582 N N . LEU A 1 73 ? -0.241 10.690 -5.147 1.00 86.31 73 LEU A N 1
ATOM 583 C CA . LEU A 1 73 ? 0.464 10.128 -6.307 1.00 86.31 73 LEU A CA 1
ATOM 584 C C . LEU A 1 73 ? -0.336 9.021 -7.011 1.00 86.31 73 LEU A C 1
ATOM 586 O O . LEU A 1 73 ? 0.020 8.641 -8.124 1.00 86.31 73 LEU A O 1
ATOM 590 N N . PHE A 1 74 ? -1.373 8.488 -6.364 1.00 88.69 74 PHE A N 1
ATOM 591 C CA . PHE A 1 74 ? -2.161 7.339 -6.818 1.00 88.69 74 PHE A CA 1
ATOM 592 C C . PHE A 1 74 ? -3.663 7.584 -6.630 1.00 88.69 74 PHE A C 1
ATOM 594 O O . PHE A 1 74 ? -4.413 6.691 -6.246 1.00 88.69 74 PHE A O 1
ATOM 601 N N . TRP A 1 75 ? -4.115 8.809 -6.884 1.00 85.56 75 TRP A N 1
ATOM 602 C CA . TRP A 1 75 ? -5.477 9.245 -6.565 1.00 85.56 75 TRP A CA 1
ATOM 603 C C . TRP A 1 75 ? -6.565 8.514 -7.366 1.00 85.56 75 TRP A C 1
ATOM 605 O O . TRP A 1 75 ? -7.699 8.416 -6.907 1.00 85.56 75 TRP A O 1
ATOM 615 N N . ARG A 1 76 ? -6.221 7.962 -8.538 1.00 88.75 76 ARG A N 1
ATOM 616 C CA . ARG A 1 76 ? -7.106 7.101 -9.343 1.00 88.75 76 ARG A CA 1
ATOM 617 C C . ARG A 1 76 ? -7.035 5.617 -8.963 1.00 88.75 76 ARG A C 1
ATOM 619 O O . ARG A 1 76 ? -7.709 4.802 -9.581 1.00 88.75 76 ARG A O 1
ATOM 626 N N . GLY A 1 77 ? -6.233 5.258 -7.959 1.00 85.50 77 GLY A N 1
ATOM 627 C CA . GLY A 1 77 ? -5.981 3.864 -7.594 1.00 85.50 77 GLY A CA 1
ATOM 628 C C . GLY A 1 77 ? -5.014 3.149 -8.541 1.00 85.50 77 GLY A C 1
ATOM 629 O O . GLY A 1 77 ? -5.044 1.923 -8.620 1.00 85.50 77 GLY A O 1
ATOM 630 N N . ASP A 1 78 ? -4.173 3.902 -9.257 1.00 89.31 78 ASP A N 1
ATOM 631 C CA . ASP A 1 78 ? -3.153 3.338 -10.138 1.00 89.31 78 ASP A CA 1
ATOM 632 C C . ASP A 1 78 ? -2.163 2.464 -9.365 1.00 89.31 78 ASP A C 1
ATOM 634 O O . ASP A 1 78 ? -1.896 2.651 -8.175 1.00 89.31 78 ASP A O 1
ATOM 638 N N . ASP A 1 79 ? -1.543 1.533 -10.076 1.00 91.50 79 ASP A N 1
ATOM 639 C CA . ASP A 1 79 ? -0.540 0.664 -9.493 1.00 91.50 79 ASP A CA 1
ATOM 640 C C . ASP A 1 79 ? 0.784 1.382 -9.215 1.00 91.50 79 ASP A C 1
ATOM 642 O O . ASP A 1 79 ? 1.331 2.120 -10.038 1.00 91.50 79 ASP A O 1
ATOM 646 N N . GLY A 1 80 ? 1.309 1.129 -8.022 1.00 92.19 80 GLY A N 1
ATOM 647 C CA . GLY A 1 80 ? 2.629 1.507 -7.547 1.00 92.19 80 GLY A CA 1
ATOM 648 C C . GLY A 1 80 ? 3.757 0.660 -8.090 1.00 92.19 80 GLY A C 1
ATOM 649 O O . GLY A 1 80 ? 3.601 -0.177 -8.984 1.00 92.19 80 GLY A O 1
ATOM 650 N N . TYR A 1 81 ? 4.937 0.912 -7.538 1.00 92.50 81 TYR A N 1
ATOM 651 C CA . TYR A 1 81 ? 6.119 0.160 -7.896 1.00 92.50 81 TYR A CA 1
ATOM 652 C C . TYR A 1 81 ? 5.981 -1.295 -7.430 1.00 92.50 81 TYR A C 1
ATOM 654 O O . TYR A 1 81 ? 5.551 -1.586 -6.317 1.00 92.50 81 TYR A O 1
ATOM 662 N N . HIS A 1 82 ? 6.398 -2.236 -8.276 1.00 92.88 82 HIS A N 1
ATOM 663 C CA . HIS A 1 82 ? 6.549 -3.638 -7.900 1.00 92.88 82 HIS A CA 1
ATOM 664 C C . HIS A 1 82 ? 7.651 -4.304 -8.732 1.00 92.88 82 HIS A C 1
ATOM 666 O O . HIS A 1 82 ? 7.969 -3.886 -9.846 1.00 92.88 82 HIS A O 1
ATOM 672 N N . PHE A 1 83 ? 8.227 -5.396 -8.227 1.00 90.62 83 PHE A N 1
ATOM 673 C CA . PHE A 1 83 ? 9.419 -6.025 -8.820 1.00 90.62 83 PHE A CA 1
ATOM 674 C C . PHE A 1 83 ? 9.227 -6.679 -10.195 1.00 90.62 83 PHE A C 1
ATOM 676 O O . PHE A 1 83 ? 10.195 -7.198 -10.752 1.00 90.62 83 PHE A O 1
ATOM 683 N N . ASN A 1 84 ? 8.007 -6.712 -10.728 1.00 90.94 84 ASN A N 1
ATOM 684 C CA . ASN A 1 84 ? 7.734 -7.322 -12.031 1.00 90.94 84 ASN A CA 1
ATOM 685 C C . ASN A 1 84 ? 7.711 -6.290 -13.168 1.00 90.94 84 ASN A C 1
ATOM 687 O O . ASN A 1 84 ? 7.518 -6.673 -14.319 1.00 90.94 84 ASN A O 1
ATOM 691 N N . ILE A 1 85 ? 7.952 -5.008 -12.871 1.00 92.50 85 ILE A N 1
ATOM 692 C CA . ILE A 1 85 ? 8.089 -3.963 -13.888 1.00 92.50 85 ILE A CA 1
ATOM 693 C C . ILE A 1 85 ? 9.422 -4.155 -14.626 1.00 92.50 85 ILE A C 1
ATOM 695 O O . ILE A 1 85 ? 10.501 -4.129 -14.023 1.00 92.50 85 ILE A O 1
ATOM 699 N N . LYS A 1 86 ? 9.348 -4.347 -15.945 1.00 93.44 86 LYS A N 1
ATOM 700 C CA . LYS A 1 86 ? 10.506 -4.530 -16.831 1.00 93.44 86 LYS A CA 1
ATOM 701 C C . LYS A 1 86 ? 10.893 -3.215 -17.499 1.00 93.44 86 LYS A C 1
ATOM 703 O O . LYS A 1 86 ? 10.032 -2.403 -17.821 1.00 93.44 86 LYS A O 1
ATOM 708 N N . MET A 1 87 ? 12.190 -3.009 -17.718 1.00 92.00 87 MET A N 1
ATOM 709 C CA . MET A 1 87 ? 12.673 -1.884 -18.519 1.00 92.00 87 MET A CA 1
ATOM 710 C C . MET A 1 87 ? 12.314 -2.108 -19.987 1.00 92.00 87 MET A C 1
ATOM 712 O O . MET A 1 87 ? 12.405 -3.239 -20.467 1.00 92.00 87 MET A O 1
ATOM 716 N N . ILE A 1 88 ? 11.978 -1.035 -20.696 1.00 90.88 88 ILE A N 1
ATOM 717 C CA . ILE A 1 88 ? 11.677 -1.051 -22.130 1.00 90.88 88 ILE A CA 1
ATOM 718 C C . ILE A 1 88 ? 12.899 -0.537 -22.896 1.00 90.88 88 ILE A C 1
ATOM 720 O O . ILE A 1 88 ? 13.536 0.431 -22.471 1.00 90.88 88 ILE A O 1
ATOM 724 N N . ASN A 1 89 ? 13.246 -1.191 -24.005 1.00 88.12 89 ASN A N 1
ATOM 725 C CA . ASN A 1 89 ? 14.267 -0.688 -24.916 1.00 88.12 89 ASN A CA 1
ATOM 726 C C . ASN A 1 89 ? 13.708 0.526 -25.684 1.00 88.12 89 ASN A C 1
ATOM 728 O O . ASN A 1 89 ? 12.736 0.363 -26.417 1.00 88.12 89 ASN A O 1
ATOM 732 N N . PRO A 1 90 ? 14.310 1.723 -25.574 1.00 85.44 90 PRO A N 1
ATOM 733 C CA . PRO A 1 90 ? 13.781 2.926 -26.217 1.00 85.44 90 PRO A CA 1
ATOM 734 C C . PRO A 1 90 ? 13.805 2.876 -27.752 1.00 85.44 90 PRO A C 1
ATOM 736 O O . PRO A 1 90 ? 13.075 3.634 -28.379 1.00 85.44 90 PRO A O 1
ATOM 739 N N . GLN A 1 91 ? 14.626 2.015 -28.364 1.00 89.25 91 GLN A N 1
ATOM 740 C CA . GLN A 1 91 ? 14.707 1.900 -29.825 1.00 89.25 91 GLN A CA 1
ATOM 741 C C . GLN A 1 91 ? 13.724 0.877 -30.402 1.00 89.25 91 GLN A C 1
ATOM 743 O O . GLN A 1 91 ? 13.164 1.112 -31.466 1.00 89.25 91 GLN A O 1
ATOM 748 N N . THR A 1 92 ? 13.512 -0.251 -29.716 1.00 88.62 92 THR A N 1
ATOM 749 C CA . THR A 1 92 ? 12.656 -1.347 -30.216 1.00 88.62 92 THR A CA 1
ATOM 750 C C . THR A 1 92 ? 11.282 -1.395 -29.549 1.00 88.62 92 THR A C 1
ATOM 752 O O . THR A 1 92 ? 10.405 -2.116 -30.004 1.00 88.62 92 THR A O 1
ATOM 755 N N . ASN A 1 93 ? 11.079 -0.624 -28.475 1.00 86.69 93 ASN A N 1
ATOM 756 C CA . ASN A 1 93 ? 9.897 -0.642 -27.609 1.00 86.69 93 ASN A CA 1
ATOM 757 C C . ASN A 1 93 ? 9.584 -2.021 -26.989 1.00 86.69 93 ASN A C 1
ATOM 759 O O . ASN A 1 93 ? 8.478 -2.274 -26.514 1.00 86.69 93 ASN A O 1
ATOM 763 N N . GLU A 1 94 ? 10.569 -2.919 -26.964 1.00 90.31 94 GLU A N 1
ATOM 764 C CA . GLU A 1 94 ? 10.434 -4.264 -26.411 1.00 90.31 94 GLU A CA 1
ATOM 765 C C . GLU A 1 94 ? 10.830 -4.308 -24.931 1.00 90.31 94 GLU A C 1
ATOM 767 O O . GLU A 1 94 ? 11.746 -3.614 -24.473 1.00 90.31 94 GLU A O 1
ATOM 772 N N . GLY A 1 95 ? 10.154 -5.171 -24.170 1.00 87.88 95 GLY A N 1
ATOM 773 C CA . GLY A 1 95 ? 10.484 -5.427 -22.773 1.00 87.88 95 GLY A CA 1
ATOM 774 C C . GLY A 1 95 ? 11.803 -6.187 -22.634 1.00 87.88 95 GLY A C 1
ATOM 775 O O . GLY A 1 95 ? 11.978 -7.271 -23.184 1.00 87.88 95 GLY A O 1
ATOM 776 N N . THR A 1 96 ? 12.726 -5.653 -21.843 1.00 89.88 96 THR A N 1
ATOM 777 C CA . THR A 1 96 ? 14.000 -6.309 -21.526 1.00 89.88 96 THR A CA 1
ATOM 778 C C . THR A 1 96 ? 13.862 -7.266 -20.335 1.00 89.88 96 THR A C 1
ATOM 780 O O . THR A 1 96 ? 12.895 -7.220 -19.574 1.00 89.88 96 THR A O 1
ATOM 783 N N . ASN A 1 97 ? 14.876 -8.104 -20.100 1.00 89.94 97 ASN A N 1
ATOM 784 C CA . ASN A 1 97 ? 14.954 -8.928 -18.885 1.00 89.94 97 ASN A CA 1
ATOM 785 C C . ASN A 1 97 ? 15.379 -8.140 -17.631 1.00 89.94 97 ASN A C 1
ATOM 787 O O . ASN A 1 97 ? 15.387 -8.695 -16.532 1.00 89.94 97 ASN A O 1
ATOM 791 N N . LYS A 1 98 ? 15.731 -6.854 -17.768 1.00 92.00 98 LYS A N 1
ATOM 792 C CA . LYS A 1 98 ? 16.125 -6.007 -16.639 1.00 92.00 98 LYS A CA 1
ATOM 793 C C . LYS A 1 98 ? 14.887 -5.431 -15.959 1.00 92.00 98 LYS A C 1
ATOM 795 O O . LYS A 1 98 ? 13.978 -4.928 -16.617 1.00 92.00 98 LYS A O 1
ATOM 800 N N . LYS A 1 99 ? 14.869 -5.484 -14.630 1.00 93.31 99 LYS A N 1
ATOM 801 C CA . LYS A 1 99 ? 13.811 -4.887 -13.808 1.00 93.31 99 LYS A CA 1
ATOM 802 C C . LYS A 1 99 ? 14.050 -3.390 -13.641 1.00 93.31 99 LYS A C 1
ATOM 804 O O . LYS A 1 99 ? 15.194 -2.954 -13.518 1.00 93.31 99 LYS A O 1
ATOM 809 N N . VAL A 1 100 ? 12.972 -2.615 -13.623 1.00 93.69 100 VAL A N 1
ATOM 810 C CA . VAL A 1 100 ? 13.019 -1.199 -13.239 1.00 93.69 100 VAL A CA 1
ATOM 811 C C . VAL A 1 100 ? 13.306 -1.124 -11.739 1.00 93.69 100 VAL A C 1
ATOM 813 O O . VAL A 1 100 ? 12.742 -1.897 -10.972 1.00 93.69 100 VAL A O 1
ATOM 816 N N . SER A 1 101 ? 14.196 -0.226 -11.312 1.00 93.31 101 SER A N 1
ATOM 817 C CA . SER A 1 101 ? 14.409 0.058 -9.889 1.00 93.31 101 SER A CA 1
ATOM 818 C C . SER A 1 101 ? 13.330 1.008 -9.364 1.00 93.31 101 SER A C 1
ATOM 820 O O . SER A 1 101 ? 12.802 1.822 -10.121 1.00 93.31 101 SER A O 1
ATOM 822 N N . ALA A 1 102 ? 13.048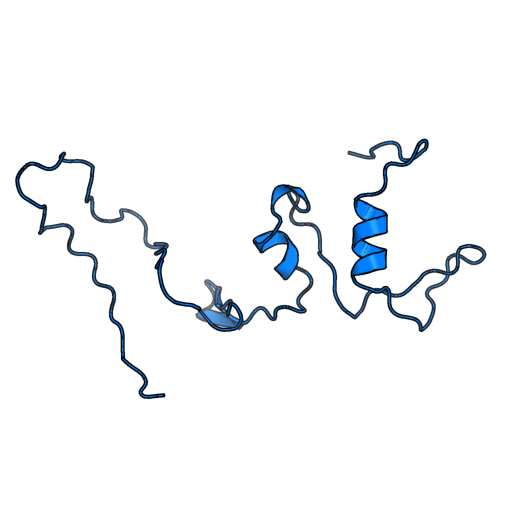 0.975 -8.058 1.00 91.62 102 ALA A N 1
ATOM 823 C CA . ALA A 1 102 ? 12.116 1.923 -7.439 1.00 91.62 102 ALA A CA 1
ATOM 824 C C . ALA A 1 102 ? 12.513 3.380 -7.736 1.00 91.62 102 ALA A C 1
ATOM 826 O O . ALA A 1 102 ? 11.673 4.193 -8.109 1.00 91.62 102 ALA A O 1
ATOM 827 N N . MET A 1 103 ? 13.814 3.685 -7.670 1.00 92.75 103 MET A N 1
ATOM 828 C CA . MET A 1 103 ? 14.348 5.005 -8.006 1.00 92.75 103 MET A CA 1
ATOM 829 C C . MET A 1 103 ? 13.994 5.427 -9.438 1.00 92.75 103 MET A C 1
ATOM 831 O O . MET A 1 103 ? 13.510 6.538 -9.626 1.00 92.75 103 MET A O 1
ATOM 835 N N . ASN A 1 104 ? 14.183 4.547 -10.429 1.00 92.12 104 ASN A N 1
ATOM 836 C CA . ASN A 1 104 ? 13.851 4.841 -11.827 1.00 92.12 104 ASN A CA 1
ATOM 837 C C . ASN A 1 104 ? 12.341 4.998 -12.043 1.00 92.12 104 ASN A C 1
ATOM 839 O O . ASN A 1 104 ? 11.917 5.833 -12.837 1.00 92.12 104 ASN A O 1
ATOM 843 N N . TYR A 1 105 ? 11.528 4.202 -11.345 1.00 92.12 105 TYR A N 1
ATOM 844 C CA . TYR A 1 105 ? 10.072 4.303 -11.412 1.00 92.12 105 TYR A CA 1
ATOM 845 C C . TYR A 1 105 ? 9.580 5.662 -10.896 1.00 92.12 105 TYR A C 1
ATOM 847 O O . TYR A 1 105 ? 8.836 6.366 -11.579 1.00 92.12 105 TYR A O 1
ATOM 855 N N . TYR A 1 106 ? 10.035 6.063 -9.708 1.00 90.94 106 TYR A N 1
ATOM 856 C CA . TYR A 1 106 ? 9.604 7.315 -9.092 1.00 90.94 106 TYR A CA 1
ATOM 857 C C . TYR A 1 106 ? 10.196 8.549 -9.768 1.00 90.94 106 TYR A C 1
ATOM 859 O O . TYR A 1 106 ? 9.476 9.531 -9.948 1.00 90.94 106 TYR A O 1
ATOM 867 N N . SER A 1 107 ? 11.454 8.500 -10.216 1.00 90.75 107 SER A N 1
ATOM 868 C CA . SER A 1 107 ? 12.030 9.596 -11.001 1.00 90.75 107 SER A CA 1
ATOM 869 C C . SER A 1 107 ? 11.257 9.800 -12.303 1.00 90.75 107 SER A C 1
ATOM 871 O O . SER A 1 107 ? 10.926 10.934 -12.635 1.00 90.75 107 SER A O 1
ATOM 873 N N . TYR A 1 108 ? 10.863 8.718 -12.987 1.00 87.56 108 TYR A N 1
ATOM 874 C CA . TYR A 1 108 ? 10.043 8.791 -14.197 1.00 87.56 108 TYR A CA 1
ATOM 875 C C . TYR A 1 108 ? 8.706 9.508 -13.958 1.00 87.56 108 TYR A C 1
ATOM 877 O O . TYR A 1 108 ? 8.308 10.303 -14.810 1.00 87.56 108 TYR A O 1
ATOM 885 N N . ARG A 1 109 ? 8.025 9.243 -12.830 1.00 85.06 109 ARG A N 1
ATOM 886 C CA . ARG A 1 109 ? 6.704 9.827 -12.520 1.00 85.06 109 ARG A CA 1
ATOM 887 C C . ARG A 1 109 ? 6.759 11.255 -11.981 1.00 85.06 109 ARG A C 1
ATOM 889 O O . ARG A 1 109 ? 5.812 12.003 -12.185 1.00 85.06 109 ARG A O 1
ATOM 896 N N . LEU A 1 110 ? 7.831 11.623 -11.281 1.00 87.25 110 LEU A N 1
ATOM 897 C CA . LEU A 1 110 ? 7.984 12.959 -10.693 1.00 87.25 110 LEU A CA 1
ATOM 898 C C . LEU A 1 110 ? 8.653 13.957 -11.645 1.00 87.25 110 LEU A C 1
ATOM 900 O O . LEU A 1 110 ? 8.508 15.166 -11.473 1.00 87.25 110 LEU A O 1
ATOM 904 N N . MET A 1 111 ? 9.405 13.477 -12.638 1.00 87.25 111 MET A N 1
ATOM 905 C CA . MET A 1 111 ? 10.116 14.343 -13.571 1.00 87.25 111 MET A CA 1
ATOM 906 C C . MET A 1 111 ? 9.139 15.086 -14.490 1.00 87.25 111 MET A C 1
ATOM 908 O O . MET A 1 111 ? 8.421 14.476 -15.281 1.00 87.25 111 MET A O 1
ATOM 912 N N . ILE A 1 112 ? 9.172 16.418 -14.425 1.00 74.31 112 ILE A N 1
ATOM 913 C CA . ILE A 1 112 ? 8.441 17.304 -15.336 1.00 74.31 112 ILE A CA 1
ATOM 914 C C . ILE A 1 112 ? 8.981 17.106 -16.756 1.00 74.31 112 ILE A C 1
ATOM 916 O O . ILE A 1 112 ? 10.193 17.140 -16.981 1.00 74.31 112 ILE A O 1
ATOM 920 N N . ARG A 1 113 ? 8.086 16.919 -17.730 1.00 73.38 113 ARG A N 1
ATOM 921 C CA . ARG A 1 113 ? 8.446 16.769 -19.146 1.00 73.38 113 ARG A CA 1
ATOM 922 C C . ARG A 1 113 ? 7.755 17.826 -19.978 1.00 73.38 113 ARG A C 1
ATOM 924 O O . ARG A 1 113 ? 6.546 17.982 -19.888 1.00 73.38 113 ARG A O 1
ATOM 931 N N . GLN A 1 114 ? 8.525 18.476 -20.844 1.00 62.62 114 GLN A N 1
ATOM 932 C CA . GLN A 1 114 ? 8.030 19.535 -21.726 1.00 62.62 114 GLN A CA 1
ATOM 933 C C . GLN A 1 114 ? 6.991 19.041 -22.751 1.00 62.62 114 GLN A C 1
ATOM 935 O O . GLN A 1 114 ? 6.185 19.839 -23.206 1.00 62.62 114 GLN A O 1
ATOM 940 N N . ASN A 1 115 ? 6.957 17.733 -23.050 1.00 61.53 115 ASN A N 1
ATOM 941 C CA . ASN A 1 115 ? 6.075 17.142 -24.069 1.00 61.53 115 ASN A CA 1
ATOM 942 C C . ASN A 1 115 ? 5.098 16.087 -23.521 1.00 61.53 115 ASN A C 1
ATOM 944 O O . ASN A 1 115 ? 4.453 15.389 -24.299 1.00 61.53 115 ASN A O 1
ATOM 948 N N . ALA A 1 116 ? 4.996 15.923 -22.199 1.00 56.50 116 ALA A N 1
ATOM 949 C CA . ALA A 1 116 ? 3.950 15.080 -21.633 1.00 56.50 116 ALA A CA 1
ATOM 950 C C . ALA A 1 116 ? 2.675 15.922 -21.548 1.00 56.50 116 ALA A C 1
ATOM 952 O O . ALA A 1 116 ? 2.400 16.537 -20.519 1.00 56.50 116 ALA A O 1
ATOM 953 N N . HIS A 1 117 ? 1.916 15.985 -22.646 1.00 46.44 117 HIS A N 1
ATOM 954 C CA . HIS A 1 117 ? 0.513 16.359 -22.531 1.00 46.44 117 HIS A CA 1
ATOM 955 C C . HIS A 1 117 ? -0.105 15.433 -21.491 1.00 46.44 117 HIS A C 1
ATOM 957 O O . HIS A 1 117 ? 0.015 14.211 -21.579 1.00 46.44 117 HIS A O 1
ATOM 963 N N . SER A 1 118 ? -0.687 16.032 -20.458 1.00 42.25 118 SER A N 1
ATOM 964 C CA . SER A 1 118 ? -1.516 15.315 -19.510 1.00 42.25 118 SER A CA 1
ATOM 965 C C . SER A 1 118 ? -2.694 14.753 -20.298 1.00 42.25 118 SER A C 1
ATOM 967 O O . SER A 1 118 ? -3.670 15.458 -20.536 1.00 42.25 118 SER A O 1
ATOM 969 N N . GLU A 1 119 ? -2.589 13.508 -20.752 1.00 41.28 119 GLU A N 1
ATOM 970 C CA . GLU A 1 119 ? -3.773 12.708 -21.033 1.00 41.28 119 GLU A CA 1
ATOM 971 C C . GLU A 1 119 ? -4.414 12.440 -19.669 1.00 41.28 119 GLU A C 1
ATOM 973 O O . GLU A 1 119 ? -4.062 11.506 -18.947 1.00 41.28 119 GLU A O 1
ATOM 978 N N . MET A 1 120 ? -5.240 13.405 -19.258 1.00 39.06 120 MET A N 1
ATOM 979 C CA . MET A 1 120 ? -6.160 13.294 -18.135 1.00 39.06 120 MET A CA 1
ATOM 980 C C . MET A 1 120 ? -7.353 12.442 -18.526 1.00 39.06 120 MET A C 1
ATOM 982 O O . MET A 1 120 ? -7.857 12.615 -19.654 1.00 39.06 120 MET A O 1
#

Secondary structure (DSSP, 8-state):
-----------TT-PPTT--TTSSPPPSSS-------S---SS--EEEE-TTS-EEEE-TTSTTHHHHH-GGGGTT------TTPEEEPTTT-PEEEEEPPHHHHHHHHHS--TT-----

Foldseek 3Di:
DPPPDDDDDQDLVPDDPPDDPPPRHDDPDPDDDDDDPDDPDDDDWDWDQDPVRDIDTDDCQFQQNVCVVCVVLCVVSGGHDHFVAFDADPVPRDGDPHTDDNVNRVCVSPDDDPPPDPPD

Sequence (120 aa):
MPADDYAVVIQADKRPVGQHERQFNAPTIDEVAIVIVGEEFESRDIILHRRSGDIQRVSKTHRSYDGLQYPILFWRGDDGYHFNIKMINPQTNEGTNKKVSAMNYYSYRLMIRQNAHSEM

Organism: Trichonephila clavipes (NCBI:txid2585209)